Protein AF-A0A1H2F932-F1 (afdb_monomer)

pLDDT: mean 78.1, std 11.32, range [42.84, 89.56]

Foldseek 3Di:
DAAPPPRHDFPDAAPQPRGGHDPVQWDDDPPGIHGPPPCPVVVVVVVVVVVVVVVCCVVVVCVVCLVVVLVVLLVQLVVLLVQLVVLVVVCVVPVDPVSPVSSVVSNVVSVVSVVVNVVSVVVVVVVVD

Mean predicted aligned error: 13.34 Å

Radius of gyration: 29.37 Å; Cα contacts (8 Å, |Δi|>4): 135; chains: 1; bounding box: 63×32×71 Å

Secondary structure (DSSP, 8-state):
-B-TTTSSBPSEE-TTT--EE-TTTEEEETTEEEETTTTHHHHHHHHHHHHHHHHHHHHHHHHHHHHHHHHHHHHHHHHHHHHHHHHHHHHHHH--HHHHHHHHHHHHHHHHHHHHHHHHHHHHHHTT-

Sequence (129 aa):
MKCFYSGNDAVGLCKACGRGLSLAHLTELPRGLACKGRCEEKTGDLIEAEDGNIQLRKSGMMKTMAKGSARATFVVACFFLLFGGILCFIYWHSRDFVSLAFGVALFAFGVFYIFRSRKLGAQIESAKF

Structure (mmCIF, N/CA/C/O backbone):
data_AF-A0A1H2F932-F1
#
_entry.id   AF-A0A1H2F932-F1
#
loop_
_atom_site.group_PDB
_atom_site.id
_atom_site.type_symbol
_atom_site.label_atom_id
_atom_site.l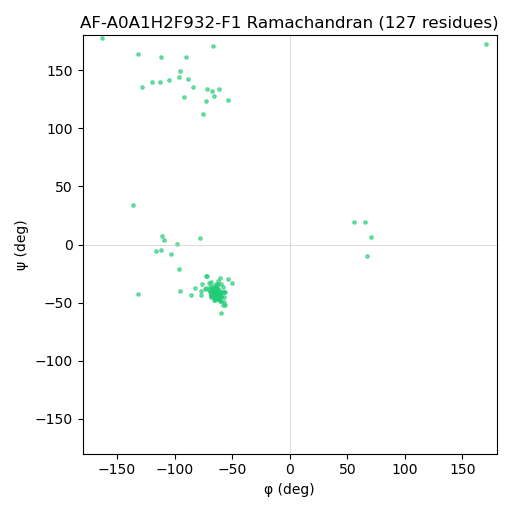abel_alt_id
_atom_site.label_comp_id
_atom_site.label_asym_id
_atom_site.label_entity_id
_atom_site.label_seq_id
_atom_site.pdbx_PDB_ins_code
_atom_site.Cartn_x
_atom_site.Cartn_y
_atom_site.Cartn_z
_atom_site.occupancy
_atom_site.B_iso_or_equiv
_atom_site.auth_seq_id
_atom_site.auth_comp_id
_atom_site.auth_asym_id
_atom_site.auth_atom_id
_atom_site.pdbx_PDB_model_num
ATOM 1 N N . MET A 1 1 ? -18.296 -17.618 32.307 1.00 65.31 1 MET A N 1
ATOM 2 C CA . MET A 1 1 ? -17.861 -16.273 32.768 1.00 65.31 1 MET A CA 1
ATOM 3 C C . MET A 1 1 ? -19.081 -15.592 33.370 1.00 65.31 1 MET A C 1
ATOM 5 O O . MET A 1 1 ? -20.143 -15.742 32.787 1.00 65.31 1 MET A O 1
ATOM 9 N N . LYS A 1 2 ? -18.977 -14.901 34.513 1.00 82.44 2 LYS A N 1
ATOM 10 C CA . LYS A 1 2 ? -20.151 -14.313 35.191 1.00 82.44 2 LYS A CA 1
ATOM 11 C C . LYS A 1 2 ? -20.369 -12.846 34.821 1.00 82.44 2 LYS A C 1
ATOM 13 O O . LYS A 1 2 ? -19.420 -12.116 34.536 1.00 82.44 2 LYS A O 1
ATOM 18 N N . CYS A 1 3 ? -21.626 -12.422 34.836 1.00 83.94 3 CYS A N 1
ATOM 19 C CA . CYS A 1 3 ? -22.037 -11.046 34.642 1.00 83.94 3 CYS A CA 1
ATOM 20 C C . CYS A 1 3 ? -21.666 -10.216 35.870 1.00 83.94 3 CYS A C 1
ATOM 22 O O . CYS A 1 3 ? -21.955 -10.605 37.000 1.00 83.94 3 CYS A O 1
ATOM 24 N N . PHE A 1 4 ? -21.076 -9.044 35.636 1.00 83.81 4 PHE A N 1
ATOM 25 C CA . PHE A 1 4 ? -20.670 -8.134 36.705 1.00 83.81 4 PHE A CA 1
ATOM 26 C C . PHE A 1 4 ? -21.850 -7.618 37.547 1.00 83.81 4 PHE A C 1
ATOM 28 O O . PHE A 1 4 ? -21.681 -7.361 38.733 1.00 83.81 4 PHE A O 1
ATOM 35 N N . TYR A 1 5 ? -23.032 -7.463 36.944 1.00 79.50 5 TYR A N 1
ATOM 36 C CA . TYR A 1 5 ? -24.193 -6.853 37.602 1.00 79.50 5 TYR A CA 1
ATOM 37 C C . TYR A 1 5 ? -25.144 -7.868 38.236 1.00 79.50 5 TYR A C 1
ATOM 39 O O . TYR A 1 5 ? -25.652 -7.625 39.323 1.00 79.50 5 TYR A O 1
ATOM 47 N N . SER A 1 6 ? -25.391 -8.998 37.571 1.00 78.81 6 SER A N 1
ATOM 48 C CA . SER A 1 6 ? -26.407 -9.968 37.998 1.00 78.81 6 SER A CA 1
ATOM 49 C C . SER A 1 6 ? -25.844 -11.301 38.482 1.00 78.81 6 SER A C 1
ATOM 51 O O . SER A 1 6 ? -26.617 -12.156 38.894 1.00 78.81 6 SER A O 1
ATOM 53 N N . GLY A 1 7 ? -24.529 -11.534 38.393 1.00 80.12 7 GLY A N 1
ATOM 54 C CA . GLY A 1 7 ? -23.910 -12.811 38.778 1.00 80.12 7 GLY A CA 1
ATOM 55 C C . GLY A 1 7 ? -24.270 -14.016 37.891 1.00 80.12 7 GLY A C 1
ATOM 56 O O . GLY A 1 7 ? -23.620 -15.055 38.008 1.00 80.12 7 GLY A O 1
ATOM 57 N N . ASN A 1 8 ? -25.248 -13.869 36.990 1.00 85.38 8 ASN A N 1
ATOM 58 C CA . ASN A 1 8 ? -25.650 -14.841 35.969 1.00 85.38 8 ASN A CA 1
ATOM 59 C C . ASN A 1 8 ? -24.557 -15.042 34.916 1.00 85.38 8 ASN A C 1
ATOM 61 O O . ASN A 1 8 ? -23.605 -14.265 34.851 1.00 85.38 8 ASN A O 1
ATOM 65 N N . ASP A 1 9 ? -24.706 -16.034 34.043 1.00 86.81 9 ASP A N 1
ATOM 66 C CA . ASP A 1 9 ? -23.761 -16.225 32.946 1.00 86.81 9 ASP A CA 1
ATOM 67 C C . ASP A 1 9 ? -23.724 -15.016 31.998 1.00 86.81 9 ASP A C 1
ATOM 69 O O . ASP A 1 9 ? -24.744 -14.429 31.621 1.00 86.81 9 ASP A O 1
ATOM 73 N N . ALA A 1 10 ? -22.502 -14.603 31.663 1.00 87.00 10 ALA A N 1
ATOM 74 C CA . ALA A 1 10 ? -22.236 -13.519 30.734 1.00 87.00 10 ALA A CA 1
ATOM 75 C C . ALA A 1 10 ? -22.263 -14.034 29.291 1.00 87.00 10 ALA A C 1
ATOM 77 O O . ALA A 1 10 ? -21.650 -15.052 28.978 1.00 87.00 10 ALA A O 1
ATOM 78 N N . VAL A 1 11 ? -22.927 -13.277 28.420 1.00 87.12 11 VAL A N 1
ATOM 79 C CA . VAL A 1 11 ? -23.080 -13.558 26.984 1.00 87.12 11 VAL A CA 1
ATOM 80 C C . VAL A 1 11 ? -22.037 -12.794 26.157 1.00 87.12 11 VAL A C 1
ATOM 82 O O . VAL A 1 11 ? -21.693 -13.200 25.054 1.00 87.12 11 VAL A O 1
ATOM 85 N N . GLY A 1 12 ? -21.472 -11.713 26.703 1.00 86.19 12 GLY A N 1
ATOM 86 C CA . GLY A 1 12 ? -20.425 -10.936 26.041 1.00 86.19 12 GLY A CA 1
ATOM 87 C C . GLY A 1 12 ? -19.669 -10.021 26.997 1.00 86.19 12 GLY A C 1
ATOM 88 O O . GLY A 1 12 ? -19.982 -9.952 28.188 1.00 86.19 12 GLY A O 1
ATOM 89 N N . LEU A 1 13 ? -18.663 -9.317 26.477 1.00 88.44 13 LEU A N 1
ATOM 90 C CA . LEU A 1 13 ? -17.885 -8.331 27.227 1.00 88.44 13 LEU A CA 1
ATOM 91 C C . LEU A 1 13 ? -18.135 -6.921 26.695 1.00 88.44 13 LEU A C 1
ATOM 93 O O . LEU A 1 13 ? -18.182 -6.702 25.488 1.00 88.44 13 LEU A O 1
ATOM 97 N N . CYS A 1 14 ? -18.244 -5.957 27.607 1.00 89.44 14 CYS A N 1
ATOM 98 C CA . CYS A 1 14 ? -18.301 -4.543 27.249 1.00 89.44 14 CYS A CA 1
ATOM 99 C C . CYS A 1 14 ? -16.973 -4.082 26.629 1.00 89.44 14 CYS A C 1
ATOM 101 O O . CYS A 1 14 ? -15.926 -4.228 27.264 1.00 89.44 14 CYS A O 1
ATOM 103 N N . LYS A 1 15 ? -17.014 -3.451 25.450 1.00 86.00 15 LYS A N 1
ATOM 104 C CA . LYS A 1 15 ? -15.823 -2.947 24.742 1.00 86.00 15 LYS A CA 1
ATOM 105 C C . LYS A 1 15 ? -15.079 -1.861 25.534 1.00 86.00 15 LYS A C 1
ATOM 107 O O . LYS A 1 15 ? -13.856 -1.821 25.499 1.00 86.00 15 LYS A O 1
ATOM 112 N N . ALA A 1 16 ? -15.795 -1.022 26.287 1.00 86.44 16 ALA A N 1
ATOM 113 C CA . ALA A 1 16 ? -15.188 0.073 27.049 1.00 86.44 16 ALA A CA 1
ATOM 114 C C . ALA A 1 16 ? -14.595 -0.350 28.407 1.00 86.44 16 ALA A C 1
ATOM 116 O O . ALA A 1 16 ? -13.578 0.194 28.823 1.00 86.44 16 ALA A O 1
ATOM 117 N N . CYS A 1 17 ? -15.233 -1.274 29.137 1.00 86.75 17 CYS A N 1
ATOM 118 C CA . CYS A 1 17 ? -14.819 -1.617 30.508 1.00 86.75 17 CYS A CA 1
ATOM 119 C C . CYS A 1 17 ? -14.339 -3.061 30.696 1.00 86.75 17 CYS A C 1
ATOM 121 O O . CYS A 1 17 ? -13.898 -3.403 31.792 1.00 86.75 17 CYS A O 1
ATOM 123 N N . GLY A 1 18 ? -14.442 -3.912 29.670 1.00 85.31 18 GLY A N 1
ATOM 124 C CA . GLY A 1 18 ? -13.957 -5.294 29.701 1.00 85.31 18 GLY A CA 1
ATOM 125 C C . GLY A 1 18 ? -14.690 -6.201 30.692 1.00 85.31 18 GLY A C 1
ATOM 126 O O . GLY A 1 18 ? -14.152 -7.223 31.102 1.00 85.31 18 GLY A O 1
ATOM 127 N N . ARG A 1 19 ? -15.901 -5.831 31.127 1.00 87.25 19 ARG A N 1
ATOM 128 C CA . ARG A 1 19 ? -16.699 -6.616 32.084 1.00 87.25 19 ARG A CA 1
ATOM 129 C C . ARG A 1 19 ? -17.709 -7.498 31.362 1.00 87.25 19 ARG A C 1
ATOM 131 O O . ARG A 1 19 ? -18.288 -7.076 30.362 1.00 87.25 19 ARG A O 1
ATOM 138 N N . GLY A 1 20 ? -17.944 -8.693 31.905 1.00 86.75 20 GLY A N 1
ATOM 139 C CA . GLY A 1 20 ? -18.959 -9.623 31.412 1.00 86.75 20 GLY A CA 1
ATOM 140 C C . GLY A 1 20 ? -20.381 -9.098 31.631 1.00 86.75 20 GLY A C 1
ATOM 141 O O . GLY A 1 20 ? -20.730 -8.660 32.734 1.00 86.75 20 GLY A O 1
ATOM 142 N N . LEU A 1 21 ? -21.210 -9.160 30.592 1.00 88.94 21 LEU A N 1
ATOM 143 C CA . LEU A 1 21 ? -22.592 -8.684 30.567 1.00 88.94 21 LEU A CA 1
ATOM 144 C C . LEU A 1 21 ? -23.564 -9.823 30.254 1.00 88.94 21 LEU A C 1
ATOM 146 O O . LEU A 1 21 ? -23.293 -10.673 29.410 1.00 88.94 21 LEU A O 1
ATOM 150 N N . SER A 1 22 ? -24.704 -9.821 30.941 1.00 87.62 22 SER A N 1
ATOM 151 C CA . SER A 1 22 ? -25.868 -10.651 30.619 1.00 87.62 22 SER A CA 1
ATOM 152 C C . SER A 1 22 ? -26.788 -9.901 29.650 1.00 87.62 22 SER A C 1
ATOM 154 O O . SER A 1 22 ? -26.720 -8.674 29.574 1.00 87.62 22 SER A O 1
ATOM 156 N N . LEU A 1 23 ? -27.687 -10.612 28.960 1.00 85.00 23 LEU A N 1
ATOM 157 C CA . LEU A 1 23 ? -28.664 -10.039 28.014 1.00 85.00 23 LEU A CA 1
ATOM 158 C C . LEU A 1 23 ? -29.460 -8.848 28.581 1.00 85.00 23 LEU A C 1
ATOM 160 O O . LEU A 1 23 ? -29.762 -7.911 27.855 1.00 85.00 23 LEU A O 1
ATOM 164 N N . ALA A 1 24 ? -29.754 -8.843 29.884 1.00 84.06 24 ALA A N 1
ATOM 165 C CA . ALA A 1 24 ? -30.500 -7.758 30.528 1.00 84.06 24 ALA A CA 1
ATOM 166 C C . ALA A 1 24 ? -29.696 -6.449 30.690 1.00 84.06 24 ALA A C 1
ATOM 168 O O . ALA A 1 24 ? -30.279 -5.368 30.746 1.00 84.06 24 ALA A O 1
ATOM 169 N N . HIS A 1 25 ? -28.365 -6.544 30.777 1.00 84.00 25 HIS A N 1
ATOM 170 C CA . HIS A 1 25 ? -27.458 -5.413 31.033 1.00 84.00 25 HIS A CA 1
ATOM 171 C C . HIS A 1 25 ? -26.622 -5.034 29.804 1.00 84.00 25 HIS A C 1
ATOM 173 O O . HIS A 1 25 ? -25.747 -4.165 29.880 1.00 84.00 25 HIS A O 1
ATOM 179 N N . LEU A 1 26 ? -26.885 -5.706 28.688 1.00 86.56 26 LEU A N 1
ATOM 180 C CA . LEU A 1 26 ? -26.251 -5.500 27.405 1.00 86.56 26 LEU A CA 1
ATOM 181 C C . LEU A 1 26 ? -26.995 -4.423 26.608 1.00 86.56 26 LEU A C 1
ATOM 183 O O . LEU A 1 26 ? -28.223 -4.371 26.607 1.00 86.56 26 LEU A O 1
ATOM 187 N N . THR A 1 27 ? -26.233 -3.607 25.891 1.00 88.06 27 THR A N 1
ATOM 188 C CA . THR A 1 27 ? -26.718 -2.797 24.774 1.00 88.06 27 THR A CA 1
ATOM 189 C C . THR A 1 27 ? -25.817 -3.047 23.565 1.00 88.06 27 THR A C 1
ATOM 191 O O . THR A 1 27 ? -24.590 -3.155 23.699 1.00 88.06 27 THR A O 1
ATOM 194 N N . GLU A 1 28 ? -26.424 -3.230 22.398 1.00 86.62 28 GLU A N 1
ATOM 195 C CA . GLU A 1 28 ? -25.708 -3.510 21.157 1.00 86.62 28 GLU A CA 1
ATOM 196 C C . GLU A 1 28 ? -25.411 -2.200 20.426 1.00 86.62 28 GLU A C 1
ATOM 198 O O . GLU A 1 28 ? -26.301 -1.388 20.184 1.00 86.62 28 GLU A O 1
ATOM 203 N N . LEU A 1 29 ? -24.142 -1.998 20.077 1.00 86.31 29 LEU A N 1
ATOM 204 C CA . LEU A 1 29 ? -23.675 -0.917 19.217 1.00 86.31 29 LEU A CA 1
ATOM 205 C C . LEU A 1 29 ? -23.167 -1.501 17.888 1.00 86.31 29 LEU A C 1
ATOM 207 O O . LEU A 1 29 ? -22.801 -2.678 17.830 1.00 86.31 29 LEU A O 1
ATOM 211 N N . PRO A 1 30 ? -23.045 -0.685 16.822 1.00 81.50 30 PRO A N 1
ATOM 212 C CA . PRO A 1 30 ? -22.725 -1.163 15.472 1.00 81.50 30 PRO A CA 1
ATOM 213 C C . PRO A 1 30 ? -21.457 -2.026 15.367 1.00 81.50 30 PRO A C 1
ATOM 215 O O . PRO A 1 30 ? -21.352 -2.873 14.484 1.00 81.50 30 PRO A O 1
ATOM 218 N N . ARG A 1 31 ? -20.468 -1.803 16.245 1.00 80.38 31 ARG A N 1
ATOM 219 C CA . ARG A 1 31 ? -19.193 -2.543 16.286 1.00 80.38 31 ARG A CA 1
ATOM 220 C C . ARG A 1 31 ? -18.764 -2.932 17.703 1.00 80.38 31 ARG A C 1
ATOM 222 O O . ARG A 1 31 ? -17.569 -2.928 18.023 1.00 80.38 31 ARG A O 1
ATOM 229 N N . GLY A 1 32 ? -19.721 -3.237 18.576 1.00 83.19 32 GLY A N 1
ATOM 230 C CA . GLY A 1 32 ? -19.396 -3.708 19.917 1.00 83.19 32 GLY A CA 1
ATOM 231 C C . GLY A 1 32 ? -20.582 -3.799 20.863 1.00 83.19 32 GLY A C 1
ATOM 232 O O . GLY A 1 32 ? -21.684 -3.358 20.571 1.00 83.19 32 GLY A O 1
ATOM 233 N N . LEU A 1 33 ? -20.313 -4.364 22.032 1.00 88.50 33 LEU A N 1
ATOM 234 C CA . LEU A 1 33 ? -21.264 -4.482 23.128 1.00 88.50 33 LEU A CA 1
ATOM 235 C C . LEU A 1 33 ? -20.897 -3.458 24.206 1.00 88.50 33 LEU A C 1
ATOM 237 O O . LEU A 1 33 ? -19.709 -3.264 24.488 1.00 88.50 33 LEU A O 1
ATOM 241 N N . ALA A 1 34 ? -21.890 -2.834 24.837 1.00 89.56 34 ALA A N 1
ATOM 242 C CA . ALA A 1 34 ? -21.672 -1.924 25.959 1.00 89.56 34 ALA A CA 1
ATOM 243 C C . ALA A 1 34 ? -22.595 -2.217 27.151 1.00 89.56 34 ALA A C 1
ATOM 245 O O . ALA A 1 34 ? -23.593 -2.930 27.047 1.00 89.56 34 ALA A O 1
ATOM 246 N N . CYS A 1 35 ? -22.237 -1.671 28.316 1.00 88.75 35 CYS A N 1
ATOM 247 C CA . CYS A 1 35 ? -23.104 -1.687 29.492 1.00 88.75 35 CYS A CA 1
ATOM 248 C C . CYS A 1 35 ? -24.260 -0.705 29.288 1.00 88.75 35 CYS A C 1
ATOM 250 O O . CYS A 1 35 ? -24.006 0.497 29.128 1.00 88.75 35 CYS A O 1
ATOM 252 N N . LYS A 1 36 ? -25.493 -1.204 29.396 1.00 85.06 36 LYS A N 1
ATOM 253 C CA . LYS A 1 36 ? -26.716 -0.402 29.297 1.00 85.06 36 LYS A CA 1
ATOM 254 C C . LYS A 1 36 ? -26.686 0.783 30.273 1.00 85.06 36 LYS A C 1
ATOM 256 O O . LYS A 1 36 ? -26.466 0.591 31.470 1.00 85.06 36 LYS A O 1
ATOM 261 N N . GLY A 1 37 ? -26.850 2.002 29.758 1.00 83.56 37 GLY A N 1
ATOM 262 C CA . GLY A 1 37 ? -26.935 3.240 30.550 1.00 83.56 37 GLY A CA 1
ATOM 263 C C . GLY A 1 37 ? -25.649 3.737 31.232 1.00 83.56 37 GLY A C 1
ATOM 264 O O . GLY A 1 37 ? -25.712 4.690 32.005 1.00 83.56 37 GLY A O 1
ATOM 265 N N . ARG A 1 38 ? -24.476 3.126 30.991 1.00 85.19 38 ARG A N 1
ATOM 266 C CA . ARG A 1 38 ? -23.195 3.620 31.556 1.00 85.19 38 ARG A CA 1
ATOM 267 C C . ARG A 1 38 ? -22.067 3.735 30.540 1.00 85.19 38 ARG A C 1
ATOM 269 O O . ARG A 1 38 ? -21.274 4.668 30.616 1.00 85.19 38 ARG A O 1
ATOM 276 N N . CYS A 1 39 ? -21.924 2.750 29.658 1.00 87.44 39 CYS A N 1
ATOM 277 C CA . CYS A 1 39 ? -20.787 2.679 28.736 1.00 87.44 39 CYS A CA 1
ATOM 278 C C . CYS A 1 39 ? -21.189 2.912 27.277 1.00 87.44 39 CYS A C 1
ATOM 280 O O . CYS A 1 39 ? -20.344 2.731 26.408 1.00 87.44 39 CYS A O 1
ATOM 282 N N . GLU A 1 40 ? -22.441 3.287 27.013 1.00 86.94 40 GLU A N 1
ATOM 283 C CA . GLU A 1 40 ? -22.971 3.540 25.667 1.00 86.94 40 GLU A CA 1
ATOM 284 C C . GLU A 1 40 ? -22.207 4.658 24.969 1.00 86.94 40 GLU A C 1
ATOM 286 O O . GLU A 1 40 ? -21.550 4.398 23.967 1.00 86.94 40 GLU A O 1
ATOM 291 N N . GLU A 1 41 ? -22.199 5.848 25.567 1.00 87.75 41 GLU A N 1
ATOM 292 C CA . GLU A 1 41 ? -21.507 7.032 25.047 1.00 87.75 41 GLU A CA 1
ATOM 293 C C . GLU A 1 41 ? -20.016 6.755 24.826 1.00 87.75 41 GLU A C 1
ATOM 295 O O . GLU A 1 41 ? -19.528 6.826 23.706 1.00 87.75 41 GLU A O 1
ATOM 300 N N . LYS A 1 42 ? -19.322 6.243 25.853 1.00 86.19 42 LYS A N 1
ATOM 301 C CA . LYS A 1 42 ? -17.893 5.896 25.753 1.00 86.19 42 LYS A CA 1
ATOM 302 C C . LYS A 1 42 ? -17.588 4.875 24.659 1.00 86.19 42 LYS A C 1
ATOM 304 O O . LYS A 1 42 ? -16.516 4.912 24.067 1.00 86.19 42 LYS A O 1
ATOM 309 N N . THR A 1 43 ? -18.474 3.905 24.435 1.00 85.38 43 THR A N 1
ATOM 310 C CA . THR A 1 43 ? -18.270 2.908 23.374 1.00 85.38 43 THR A CA 1
ATOM 311 C C . THR A 1 43 ? -18.574 3.509 22.004 1.00 85.38 43 THR A C 1
ATOM 313 O O . THR A 1 43 ? -17.888 3.162 21.048 1.00 85.38 43 THR A O 1
ATOM 316 N N . GLY A 1 44 ? -19.541 4.425 21.920 1.00 85.81 44 GLY A N 1
ATOM 317 C CA . GLY A 1 44 ? -19.808 5.247 20.741 1.00 85.81 44 GLY A CA 1
ATOM 318 C C . GLY A 1 44 ? -18.586 6.068 20.336 1.00 85.81 44 GLY A C 1
ATOM 319 O O . GLY A 1 44 ? -18.107 5.902 19.217 1.00 85.81 44 GLY A O 1
ATOM 320 N N . ASP A 1 45 ? -18.003 6.819 21.272 1.00 86.56 45 ASP A N 1
ATOM 321 C CA . ASP A 1 45 ? -16.798 7.628 21.039 1.00 86.56 45 ASP A CA 1
ATOM 322 C C . ASP A 1 45 ? -15.619 6.773 20.556 1.00 86.56 45 ASP A C 1
ATOM 324 O O . ASP A 1 45 ? -14.871 7.154 19.656 1.00 86.56 45 ASP A O 1
ATOM 328 N N . LEU A 1 46 ? -15.448 5.578 21.137 1.00 84.06 46 LEU A N 1
ATOM 329 C CA . LEU A 1 46 ? -14.408 4.637 20.718 1.00 84.06 46 LEU A CA 1
ATOM 330 C C . LEU A 1 46 ? -14.639 4.120 19.295 1.00 84.06 46 LEU A C 1
ATOM 332 O O . LEU A 1 46 ? -13.675 3.961 18.549 1.00 84.06 46 LEU A O 1
ATOM 336 N N . ILE A 1 47 ? -15.889 3.838 18.920 1.00 85.19 47 ILE A N 1
ATOM 337 C CA . ILE A 1 47 ? -16.232 3.399 17.562 1.00 85.19 47 ILE A CA 1
ATOM 338 C C . ILE A 1 47 ? -15.985 4.536 16.569 1.00 85.19 47 ILE A C 1
ATOM 340 O O . ILE A 1 47 ? -15.368 4.300 15.533 1.00 85.19 47 ILE A O 1
ATOM 344 N N . GLU A 1 48 ? -16.393 5.760 16.901 1.00 85.56 48 GLU A N 1
ATOM 345 C CA . GLU A 1 48 ? -16.187 6.936 16.055 1.00 85.56 48 GLU A CA 1
ATOM 346 C C . GLU A 1 48 ? -14.695 7.250 15.869 1.00 85.56 48 GLU A C 1
ATOM 348 O O . GLU A 1 48 ? -14.228 7.446 14.744 1.00 85.56 48 GLU A O 1
ATOM 353 N N . ALA A 1 49 ? -13.909 7.196 16.946 1.00 81.38 49 ALA A N 1
ATOM 354 C CA . ALA A 1 49 ? -12.460 7.363 16.884 1.00 81.38 49 ALA A CA 1
ATOM 355 C C . ALA A 1 49 ? -11.780 6.255 16.061 1.00 81.38 49 ALA A C 1
ATOM 357 O O . ALA A 1 49 ? -10.817 6.508 15.329 1.00 81.38 49 ALA A O 1
ATOM 358 N N . GLU A 1 50 ? -12.263 5.016 16.161 1.00 81.19 50 GLU A N 1
ATOM 359 C CA . GLU A 1 50 ? -11.755 3.891 15.378 1.00 81.19 50 GLU A CA 1
ATOM 360 C C . GLU A 1 50 ? -12.093 4.057 13.889 1.00 81.19 50 GLU A C 1
ATOM 362 O O . GLU A 1 50 ? -11.214 3.893 13.040 1.00 81.19 50 GLU A O 1
ATOM 367 N N . ASP A 1 51 ? -13.315 4.478 13.556 1.00 80.75 51 ASP A N 1
ATOM 368 C CA . ASP A 1 51 ? -13.723 4.766 12.180 1.00 80.75 51 ASP A CA 1
ATOM 369 C C . ASP A 1 51 ? -12.944 5.942 11.572 1.00 80.75 51 ASP A C 1
ATOM 371 O O . ASP A 1 51 ? -12.441 5.826 10.447 1.00 80.75 51 ASP A O 1
ATOM 375 N N . GLY A 1 52 ? -12.737 7.024 12.328 1.00 74.25 52 GLY A N 1
ATOM 376 C CA . GLY A 1 52 ? -11.894 8.146 11.911 1.00 74.25 52 GLY A CA 1
ATOM 377 C C . GLY A 1 52 ? -10.447 7.718 11.638 1.00 74.25 52 GLY A C 1
ATOM 378 O O . GLY A 1 52 ? -9.872 8.040 10.594 1.00 74.25 52 GLY A O 1
ATOM 379 N N . ASN A 1 53 ? -9.865 6.897 12.516 1.00 70.56 53 ASN A N 1
ATOM 380 C CA . ASN A 1 53 ? -8.515 6.363 12.331 1.00 70.56 53 ASN A CA 1
ATOM 381 C C . ASN A 1 53 ? -8.412 5.398 11.143 1.00 70.56 53 ASN A C 1
ATOM 383 O O . ASN A 1 53 ? -7.402 5.402 10.435 1.00 70.56 53 ASN A O 1
ATOM 387 N N . ILE A 1 54 ? -9.436 4.585 10.874 1.00 68.25 54 ILE A N 1
ATOM 388 C CA . ILE A 1 54 ? -9.466 3.701 9.701 1.00 68.25 54 ILE A CA 1
ATOM 389 C C . ILE A 1 54 ? -9.503 4.528 8.412 1.00 68.25 54 ILE A C 1
ATOM 391 O O . ILE A 1 54 ? -8.762 4.225 7.471 1.00 68.25 54 ILE A O 1
ATOM 395 N N . GLN A 1 55 ? -10.314 5.586 8.357 1.00 64.62 55 GLN A N 1
ATOM 396 C CA . GLN A 1 55 ? -10.378 6.479 7.196 1.00 64.62 55 GLN A CA 1
ATOM 397 C C . GLN A 1 55 ? -9.050 7.217 6.965 1.00 64.62 55 GLN A C 1
ATOM 399 O O . GLN A 1 55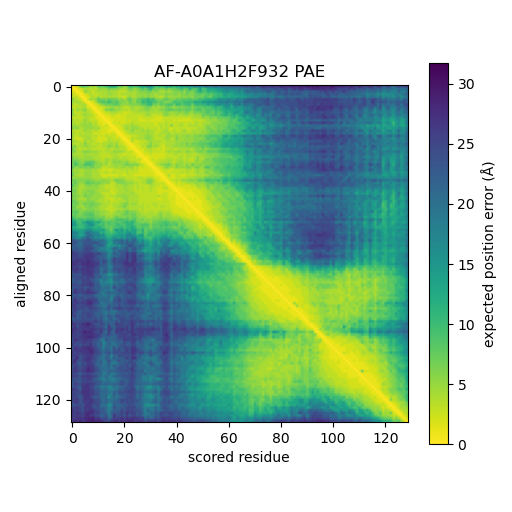 ? -8.559 7.280 5.830 1.00 64.62 55 GLN A O 1
ATOM 404 N N . LEU A 1 56 ? -8.412 7.696 8.037 1.00 60.84 56 LEU A N 1
ATOM 405 C CA . LEU A 1 56 ? -7.100 8.341 7.970 1.00 60.84 56 LEU A CA 1
ATOM 406 C C . LEU A 1 56 ? -5.985 7.362 7.585 1.00 60.84 56 LEU A C 1
ATOM 408 O O . LEU A 1 56 ? -5.131 7.717 6.775 1.00 60.84 56 LEU A O 1
ATOM 412 N N . ARG A 1 57 ? -5.997 6.115 8.078 1.00 59.50 57 ARG A N 1
ATOM 413 C CA . ARG A 1 57 ? -5.022 5.084 7.676 1.00 59.50 57 ARG A CA 1
ATOM 414 C C . ARG A 1 57 ? -5.188 4.687 6.215 1.00 59.50 57 ARG A C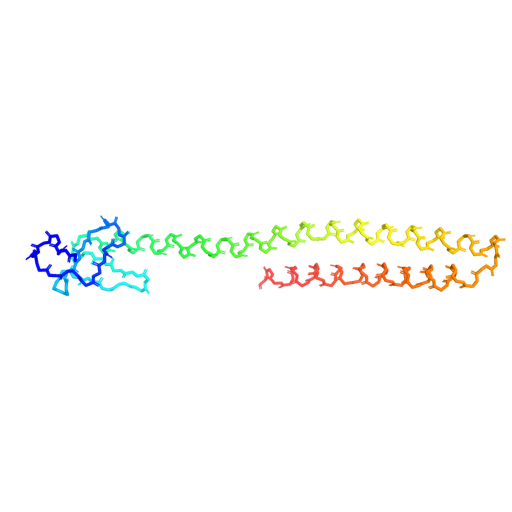 1
ATOM 416 O O . ARG A 1 57 ? -4.183 4.608 5.517 1.00 59.50 57 ARG A O 1
ATOM 423 N N . LYS A 1 58 ? -6.418 4.506 5.720 1.00 58.56 58 LYS A N 1
ATOM 424 C CA . LYS A 1 58 ? -6.667 4.231 4.292 1.00 58.56 58 LYS A CA 1
ATOM 425 C C . LYS A 1 58 ? -6.144 5.371 3.411 1.00 58.56 58 LYS A C 1
ATOM 427 O O . LYS A 1 58 ? -5.414 5.128 2.453 1.00 58.56 58 LYS A O 1
ATOM 432 N N . SER A 1 59 ? -6.424 6.614 3.797 1.00 58.56 59 SER A N 1
ATOM 433 C CA . SER A 1 59 ? -6.013 7.808 3.046 1.00 58.56 59 SER A CA 1
ATOM 434 C C . SER A 1 59 ? -4.509 8.103 3.150 1.00 58.56 59 SER A C 1
ATOM 436 O O . SER A 1 59 ? -3.883 8.541 2.185 1.00 58.56 59 SER A O 1
ATOM 438 N N . GLY A 1 60 ? -3.909 7.868 4.317 1.00 56.28 60 GLY A N 1
ATOM 439 C CA . GLY A 1 60 ? -2.493 8.100 4.600 1.00 56.28 60 GLY A CA 1
ATOM 440 C C . GLY A 1 60 ? -1.586 7.022 4.012 1.00 56.28 60 GLY A C 1
ATOM 441 O O . GLY A 1 60 ? -0.586 7.356 3.384 1.00 56.28 60 GLY A O 1
ATOM 442 N N . MET A 1 61 ? -1.965 5.747 4.139 1.00 53.75 61 MET A N 1
ATOM 443 C CA . MET A 1 61 ? -1.218 4.606 3.596 1.00 53.75 61 MET A CA 1
ATOM 444 C C . MET A 1 61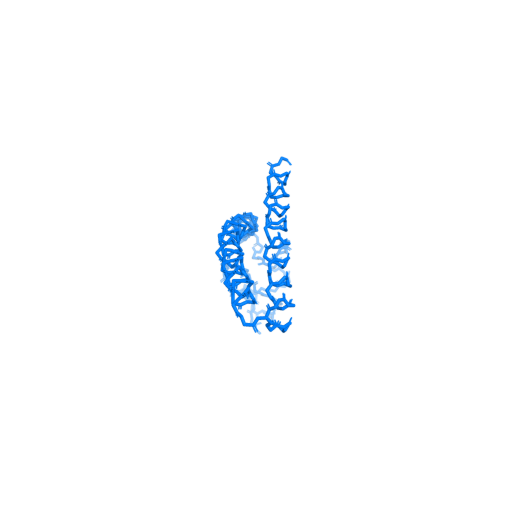 ? -1.213 4.613 2.064 1.00 53.75 61 MET A C 1
ATOM 446 O O . MET A 1 61 ? -0.169 4.367 1.465 1.00 53.75 61 MET A O 1
ATOM 450 N N . MET A 1 62 ? -2.322 4.991 1.413 1.00 52.00 62 MET A N 1
ATOM 451 C CA . MET A 1 62 ? -2.318 5.197 -0.041 1.00 52.00 62 MET A CA 1
ATOM 452 C C . MET A 1 62 ? -1.353 6.315 -0.455 1.00 52.00 62 MET A C 1
ATOM 454 O O . MET A 1 62 ? -0.590 6.145 -1.403 1.00 52.00 62 MET A O 1
ATOM 458 N N . LYS A 1 63 ? -1.324 7.440 0.273 1.00 52.69 63 LYS A N 1
ATOM 459 C CA . LYS A 1 63 ? -0.445 8.581 -0.045 1.00 52.69 63 LYS A CA 1
ATOM 460 C C . LYS A 1 63 ? 1.039 8.275 0.190 1.00 52.69 63 LYS A C 1
ATOM 462 O O . LYS A 1 63 ? 1.878 8.739 -0.585 1.00 52.69 63 LYS A O 1
ATOM 467 N N . THR A 1 64 ? 1.383 7.512 1.227 1.00 54.53 64 THR A N 1
ATOM 468 C CA . THR A 1 64 ? 2.776 7.130 1.515 1.00 54.53 64 THR A CA 1
ATOM 469 C C . THR A 1 64 ? 3.268 6.011 0.601 1.00 54.53 64 THR A C 1
ATOM 471 O O . THR A 1 64 ? 4.386 6.111 0.091 1.00 54.53 64 THR A O 1
ATOM 474 N N . MET A 1 65 ? 2.437 5.010 0.292 1.00 52.03 65 MET A N 1
ATOM 475 C CA . MET A 1 65 ? 2.798 3.957 -0.665 1.00 52.03 65 MET A CA 1
ATOM 476 C C . MET A 1 65 ? 2.899 4.481 -2.097 1.00 52.03 65 MET A C 1
ATOM 478 O O . MET A 1 65 ? 3.837 4.122 -2.802 1.00 52.03 65 MET A O 1
ATOM 482 N N . ALA A 1 66 ? 2.031 5.408 -2.506 1.00 55.81 66 ALA A N 1
ATOM 483 C CA . ALA A 1 66 ? 2.134 6.086 -3.796 1.00 55.81 66 ALA A CA 1
ATOM 484 C C . ALA A 1 66 ? 3.482 6.807 -3.982 1.00 55.81 66 ALA A C 1
ATOM 486 O O . ALA A 1 66 ? 4.163 6.630 -4.995 1.00 55.81 66 ALA A O 1
ATOM 487 N N . LYS A 1 67 ? 3.896 7.607 -2.989 1.00 53.66 67 LYS A N 1
ATOM 488 C CA . LYS A 1 67 ? 5.135 8.400 -3.061 1.00 53.66 67 LYS A CA 1
ATOM 489 C C . LYS A 1 67 ? 6.400 7.549 -2.914 1.00 53.66 67 LYS A C 1
ATOM 491 O O . LYS A 1 67 ? 7.386 7.817 -3.600 1.00 53.66 67 LYS A O 1
ATOM 496 N N . GLY A 1 68 ? 6.378 6.531 -2.050 1.00 57.38 68 GLY A N 1
ATOM 497 C CA . GLY A 1 68 ? 7.491 5.591 -1.885 1.00 57.38 68 GLY A CA 1
ATOM 498 C C . GLY A 1 68 ? 7.685 4.699 -3.113 1.00 57.38 68 GLY A C 1
ATOM 499 O O . GLY A 1 68 ? 8.807 4.546 -3.598 1.00 57.38 68 GLY A O 1
ATOM 500 N N . SER A 1 69 ? 6.584 4.199 -3.684 1.00 63.09 69 SER A N 1
ATOM 501 C CA . SER A 1 69 ? 6.610 3.355 -4.880 1.00 63.09 69 SER A CA 1
ATOM 502 C C . SER A 1 69 ? 7.142 4.113 -6.094 1.00 63.09 69 SER A C 1
ATOM 504 O O . SER A 1 69 ? 7.958 3.563 -6.826 1.00 63.09 69 SER A O 1
ATOM 506 N N . ALA A 1 70 ? 6.758 5.376 -6.312 1.00 64.12 70 ALA A N 1
ATOM 507 C CA . ALA A 1 70 ? 7.209 6.136 -7.483 1.00 64.12 70 ALA A CA 1
ATOM 508 C C . ALA A 1 70 ? 8.741 6.305 -7.538 1.00 64.12 70 ALA A C 1
ATOM 510 O O . ALA A 1 70 ? 9.342 6.114 -8.595 1.00 64.12 70 ALA A O 1
ATOM 511 N N . ARG A 1 71 ? 9.388 6.590 -6.397 1.00 67.19 71 ARG A N 1
ATOM 512 C CA . ARG A 1 71 ? 10.855 6.727 -6.323 1.00 67.19 71 ARG A CA 1
ATOM 513 C C . ARG A 1 71 ? 11.571 5.396 -6.536 1.00 67.19 71 ARG A C 1
ATOM 515 O O . ARG A 1 71 ? 12.506 5.342 -7.326 1.00 67.19 71 ARG A O 1
ATOM 522 N N . ALA A 1 72 ? 11.108 4.325 -5.889 1.00 71.62 72 ALA A N 1
ATOM 523 C CA . ALA A 1 72 ? 11.682 2.992 -6.076 1.00 71.62 72 ALA A CA 1
ATOM 524 C C . ALA A 1 72 ? 11.556 2.520 -7.536 1.00 71.62 72 ALA A C 1
ATOM 526 O O . ALA A 1 72 ? 12.518 2.031 -8.121 1.00 71.62 72 ALA A O 1
ATOM 527 N N . THR A 1 73 ? 10.397 2.759 -8.158 1.00 72.94 73 THR A N 1
ATOM 528 C CA . THR A 1 73 ? 10.149 2.417 -9.567 1.00 72.94 73 THR A CA 1
ATOM 529 C C . THR A 1 73 ? 11.074 3.193 -10.512 1.00 72.94 73 THR A C 1
ATOM 531 O O . THR A 1 73 ? 11.550 2.633 -11.495 1.00 72.94 73 THR A O 1
ATOM 534 N N . PHE A 1 74 ? 11.365 4.463 -10.208 1.00 77.88 74 PHE A N 1
ATOM 535 C CA . PHE A 1 74 ? 12.271 5.288 -11.009 1.00 77.88 74 PHE A CA 1
ATOM 536 C C . PHE A 1 74 ? 13.727 4.811 -10.922 1.00 77.88 74 PHE A C 1
ATOM 538 O O . PHE A 1 74 ? 14.383 4.674 -11.949 1.00 77.88 74 PHE A O 1
ATOM 545 N N . VAL A 1 75 ? 14.213 4.481 -9.720 1.00 82.38 75 VAL A N 1
ATOM 546 C CA . VAL A 1 75 ? 15.576 3.952 -9.522 1.00 82.38 75 VAL A CA 1
ATOM 547 C C . VAL A 1 75 ? 15.768 2.632 -10.272 1.00 82.38 75 VAL A C 1
ATOM 549 O O . VAL A 1 75 ? 16.757 2.463 -10.983 1.00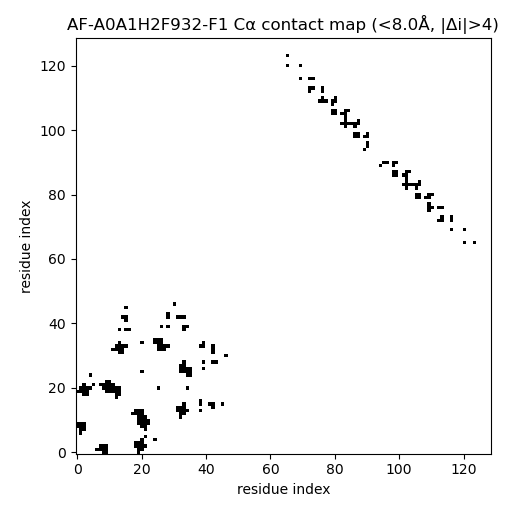 82.38 75 VAL A O 1
ATOM 552 N N . VAL A 1 76 ? 14.793 1.724 -10.174 1.00 83.50 76 VAL A N 1
ATOM 553 C CA . VAL A 1 76 ? 14.814 0.437 -10.884 1.00 83.50 76 VAL A CA 1
ATOM 554 C C . VAL A 1 76 ? 14.787 0.640 -12.404 1.00 83.50 76 VAL A C 1
ATOM 556 O O . VAL A 1 76 ? 15.549 -0.002 -13.123 1.00 83.50 76 VAL A O 1
ATOM 559 N N . ALA A 1 77 ? 13.971 1.570 -12.906 1.00 82.56 77 ALA A N 1
ATOM 560 C CA . ALA A 1 77 ? 13.928 1.879 -14.333 1.00 82.56 77 ALA A CA 1
ATOM 561 C C . ALA A 1 77 ? 15.249 2.472 -14.855 1.00 82.56 77 ALA A C 1
ATOM 563 O O . ALA A 1 77 ? 15.726 2.057 -15.910 1.00 82.56 77 ALA A O 1
ATOM 564 N N . CYS A 1 78 ? 15.871 3.395 -14.112 1.00 84.69 78 CYS A N 1
ATOM 565 C CA . CYS A 1 78 ? 17.186 3.938 -14.460 1.00 84.69 78 CYS A CA 1
ATOM 566 C C . CYS A 1 78 ? 18.259 2.847 -14.501 1.00 84.69 78 CYS A C 1
ATOM 568 O O . CYS A 1 78 ? 19.062 2.826 -15.432 1.00 84.69 78 CYS A O 1
ATOM 570 N N . PHE A 1 79 ? 18.250 1.922 -13.538 1.00 87.25 79 PHE A N 1
ATOM 571 C CA . PHE A 1 79 ? 19.181 0.797 -13.523 1.00 87.25 79 PHE A CA 1
ATOM 572 C C . PHE A 1 79 ? 19.039 -0.069 -14.782 1.00 87.25 79 PHE A C 1
ATOM 574 O O . PHE A 1 79 ? 20.033 -0.329 -15.457 1.00 87.25 79 PHE A O 1
ATOM 581 N N . PHE A 1 80 ? 17.813 -0.446 -15.157 1.00 83.75 80 PHE A N 1
ATOM 582 C CA . PHE A 1 80 ? 17.576 -1.254 -16.357 1.00 83.75 80 PHE A CA 1
ATOM 583 C C . PHE A 1 80 ? 17.940 -0.538 -17.663 1.00 83.75 80 PHE A C 1
ATOM 585 O O . PHE A 1 80 ? 18.478 -1.176 -18.566 1.00 83.75 80 PHE A O 1
ATOM 592 N N . LEU A 1 81 ? 17.710 0.776 -17.763 1.00 84.75 81 LEU A N 1
ATOM 593 C CA . LEU A 1 81 ? 18.112 1.559 -18.937 1.00 84.75 81 LEU A CA 1
ATOM 594 C C . LEU A 1 81 ? 19.634 1.651 -19.078 1.00 84.75 81 LEU A C 1
ATOM 596 O O . LEU A 1 81 ? 20.156 1.457 -20.175 1.00 84.75 81 LEU A O 1
ATOM 600 N N . LEU A 1 82 ? 20.346 1.912 -17.978 1.00 87.56 82 LEU A N 1
ATOM 601 C CA . LEU A 1 82 ? 21.808 1.974 -17.979 1.00 87.56 82 LEU A CA 1
ATOM 602 C C . LEU A 1 82 ? 22.413 0.607 -18.306 1.00 87.56 82 LEU A C 1
ATOM 604 O O . LEU A 1 82 ? 23.279 0.506 -19.171 1.00 87.56 82 LEU A O 1
ATOM 608 N N . PHE A 1 83 ? 21.918 -0.451 -17.665 1.00 85.62 83 PHE A N 1
ATOM 609 C CA . PHE A 1 83 ? 22.425 -1.805 -17.869 1.00 85.62 83 PHE A CA 1
ATOM 610 C C . PHE A 1 83 ? 22.127 -2.325 -19.284 1.00 85.62 83 PHE A C 1
ATOM 612 O O . PHE A 1 83 ? 23.009 -2.881 -19.936 1.00 85.62 83 PHE A O 1
ATOM 619 N N . GLY A 1 84 ? 20.920 -2.075 -19.806 1.00 83.94 84 GLY A N 1
ATOM 620 C CA . GLY A 1 84 ? 20.564 -2.389 -21.192 1.00 83.94 84 GLY A CA 1
ATOM 621 C C . GLY A 1 84 ? 21.415 -1.620 -22.209 1.00 83.94 84 GLY A C 1
ATOM 622 O O . GLY A 1 84 ? 21.875 -2.202 -23.189 1.00 83.94 84 GLY A O 1
ATOM 623 N N . GLY A 1 85 ? 21.702 -0.340 -21.946 1.00 84.19 85 GLY A N 1
ATOM 624 C CA . GLY A 1 85 ? 22.587 0.476 -22.783 1.00 84.19 85 GLY A CA 1
ATOM 625 C C . GLY A 1 85 ? 24.029 -0.041 -22.821 1.00 84.19 85 GLY A C 1
ATOM 626 O O . GLY A 1 85 ? 24.625 -0.118 -23.895 1.00 84.19 85 GLY A O 1
ATOM 627 N N . ILE A 1 86 ? 24.568 -0.467 -21.675 1.00 87.06 86 ILE A N 1
ATOM 628 C CA . ILE A 1 86 ? 25.911 -1.061 -21.580 1.00 87.06 86 ILE A CA 1
ATOM 629 C C . ILE A 1 86 ? 25.986 -2.378 -22.367 1.00 87.06 86 ILE A C 1
ATOM 631 O O . ILE A 1 86 ? 26.956 -2.605 -23.087 1.00 87.06 86 ILE A O 1
ATOM 635 N N . LEU A 1 87 ? 24.955 -3.226 -22.301 1.00 84.38 87 LEU A N 1
ATOM 636 C CA . LEU A 1 87 ? 24.907 -4.470 -23.082 1.00 84.38 87 LEU A CA 1
ATOM 637 C C . LEU A 1 87 ? 24.834 -4.212 -24.596 1.00 84.38 87 LEU A C 1
ATOM 639 O O . LEU A 1 87 ? 25.507 -4.897 -25.367 1.00 84.38 87 LEU A O 1
ATOM 643 N N . CYS A 1 88 ? 24.094 -3.185 -25.026 1.00 78.50 88 CYS A N 1
ATOM 644 C CA . CYS A 1 88 ? 24.096 -2.739 -26.422 1.00 78.50 88 CYS A CA 1
ATOM 645 C C . CYS A 1 88 ? 25.469 -2.195 -26.861 1.00 78.50 88 CYS A C 1
ATOM 647 O O . CYS A 1 88 ? 25.867 -2.390 -28.009 1.00 78.50 88 CYS A O 1
ATOM 649 N N . PHE A 1 89 ? 26.216 -1.554 -25.957 1.00 83.38 89 PHE A N 1
ATOM 650 C CA . PHE A 1 89 ? 27.585 -1.106 -26.227 1.00 83.38 89 PHE A CA 1
ATOM 651 C C . PHE A 1 89 ? 28.562 -2.285 -26.357 1.00 83.38 89 PHE A C 1
ATOM 653 O O . PHE A 1 89 ? 29.378 -2.312 -27.275 1.00 83.38 89 PHE A O 1
ATOM 660 N N . ILE A 1 90 ? 28.433 -3.308 -25.506 1.00 81.94 90 ILE A N 1
ATOM 661 C CA . ILE A 1 90 ? 29.226 -4.544 -25.609 1.00 81.94 90 ILE A CA 1
ATOM 662 C C . ILE A 1 90 ? 28.922 -5.288 -26.919 1.00 81.94 90 ILE A C 1
ATOM 664 O O . ILE A 1 90 ? 29.845 -5.788 -27.560 1.00 81.94 90 ILE A O 1
ATOM 668 N N . TYR A 1 91 ? 27.661 -5.306 -27.374 1.00 83.19 91 TYR A N 1
ATOM 669 C CA . TYR A 1 91 ? 27.304 -5.855 -28.689 1.00 83.19 91 TYR A CA 1
ATOM 670 C C . TYR A 1 91 ? 28.085 -5.190 -29.829 1.00 83.19 91 TYR A C 1
ATOM 672 O O . TYR A 1 91 ? 28.547 -5.880 -30.739 1.00 83.19 91 TYR A O 1
ATOM 680 N N . TRP A 1 92 ? 28.274 -3.869 -29.773 1.00 80.19 92 TRP A N 1
ATOM 681 C CA . TRP A 1 92 ? 29.032 -3.148 -30.797 1.00 80.19 92 TRP A CA 1
ATOM 682 C C . TRP A 1 92 ? 30.478 -3.650 -30.912 1.00 80.19 92 TRP A C 1
ATOM 684 O O . TRP A 1 92 ? 31.030 -3.699 -32.010 1.00 80.19 92 TRP A O 1
ATOM 694 N N . HIS A 1 93 ? 31.075 -4.055 -29.789 1.00 82.31 93 HIS A N 1
ATOM 695 C CA . HIS A 1 93 ? 32.459 -4.512 -29.731 1.00 82.31 93 HIS A CA 1
ATOM 696 C C . HIS A 1 93 ? 32.615 -6.006 -30.057 1.00 82.31 93 HIS A C 1
ATOM 698 O O . HIS A 1 93 ? 33.521 -6.376 -30.800 1.00 82.31 93 HIS A O 1
ATOM 704 N N . SER A 1 94 ? 31.743 -6.870 -29.531 1.00 81.88 94 SER A N 1
ATOM 705 C CA . SER A 1 94 ? 31.911 -8.331 -29.623 1.00 81.88 94 SER A CA 1
ATOM 706 C C . SER A 1 94 ? 31.017 -9.006 -30.671 1.00 81.88 94 SER A C 1
ATOM 708 O O . SER A 1 94 ? 31.198 -10.185 -30.947 1.00 81.88 94 SER A O 1
ATOM 710 N N . ARG A 1 95 ? 30.060 -8.281 -31.280 1.00 82.12 95 ARG A N 1
ATOM 711 C CA . ARG A 1 95 ? 29.062 -8.802 -32.246 1.00 82.12 95 ARG A CA 1
ATOM 712 C C . ARG A 1 95 ? 28.212 -9.973 -31.715 1.00 82.12 95 ARG A C 1
ATOM 714 O O . ARG A 1 95 ? 27.566 -10.671 -32.494 1.00 82.12 95 ARG A O 1
ATOM 721 N N . ASP A 1 96 ? 28.144 -10.152 -30.397 1.00 80.69 96 ASP A N 1
ATOM 722 C CA . ASP A 1 96 ? 27.386 -11.230 -29.762 1.00 80.69 96 ASP A CA 1
ATOM 723 C C . ASP A 1 96 ? 25.878 -10.957 -29.791 1.00 80.69 96 ASP A C 1
ATOM 725 O O . ASP A 1 96 ? 25.360 -10.077 -29.098 1.00 80.69 96 ASP A O 1
ATOM 729 N N . PHE A 1 97 ? 25.145 -11.762 -30.559 1.00 82.44 97 PHE A N 1
ATOM 730 C CA . PHE A 1 97 ? 23.694 -11.626 -30.734 1.00 82.44 97 PHE A CA 1
ATOM 731 C C . PHE A 1 97 ? 22.898 -11.764 -29.424 1.00 82.44 97 PHE A C 1
ATOM 733 O O . PHE A 1 97 ? 21.833 -11.164 -29.267 1.00 82.44 97 PHE A O 1
ATOM 740 N N . VAL A 1 98 ? 23.427 -12.525 -28.461 1.00 82.88 98 VAL A N 1
ATOM 741 C CA . VAL A 1 98 ? 22.809 -12.734 -27.142 1.00 82.88 98 VAL A CA 1
ATOM 742 C C . VAL A 1 98 ? 22.758 -11.420 -26.355 1.00 82.88 98 VAL A C 1
ATOM 744 O O . VAL A 1 98 ? 21.716 -11.069 -25.801 1.00 82.88 98 VAL A O 1
ATOM 747 N N . SER A 1 99 ? 23.844 -10.645 -26.372 1.00 78.88 99 SER A N 1
ATOM 748 C CA . SER A 1 99 ? 23.943 -9.355 -25.680 1.00 78.88 99 SER A CA 1
ATOM 749 C C . SER A 1 99 ? 22.968 -8.320 -26.246 1.00 78.88 99 SER A C 1
ATOM 751 O O . SER A 1 99 ? 22.372 -7.557 -25.486 1.00 78.88 99 SER A O 1
ATOM 753 N N . LEU A 1 100 ? 22.734 -8.340 -27.565 1.00 83.12 100 LEU A N 1
ATOM 754 C CA . LEU A 1 100 ? 21.740 -7.488 -28.220 1.00 83.12 100 LEU A CA 1
ATOM 755 C C . LEU A 1 100 ? 20.314 -7.840 -27.773 1.00 83.12 100 LEU A C 1
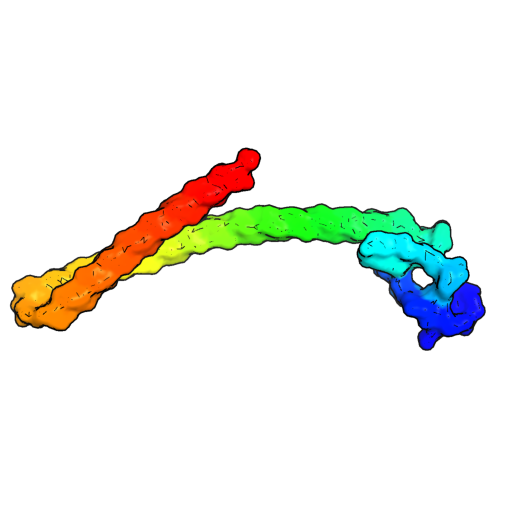ATOM 757 O O . LEU A 1 100 ? 19.550 -6.951 -27.400 1.00 83.12 100 LEU A O 1
ATOM 761 N N . ALA A 1 101 ? 19.956 -9.128 -27.780 1.00 85.25 101 ALA A N 1
ATOM 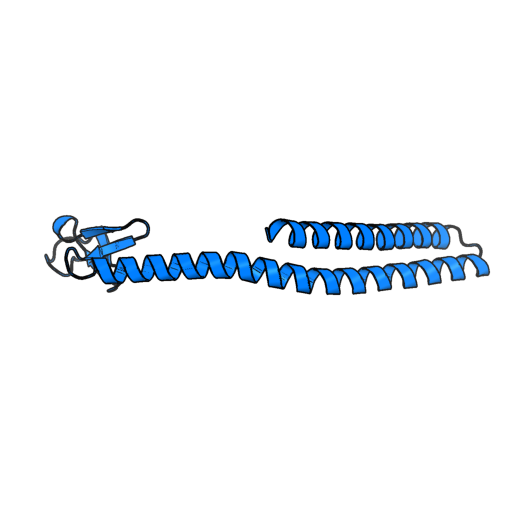762 C CA . ALA A 1 101 ? 18.615 -9.577 -27.410 1.00 85.25 101 ALA A CA 1
ATOM 763 C C . ALA A 1 101 ? 18.268 -9.208 -25.956 1.00 85.25 101 ALA A C 1
ATOM 765 O O . ALA A 1 101 ? 17.201 -8.645 -25.695 1.00 85.25 101 ALA A O 1
ATOM 766 N N . PHE A 1 102 ? 19.190 -9.452 -25.017 1.00 82.88 102 PHE A N 1
ATOM 767 C CA . PHE A 1 102 ? 19.008 -9.074 -23.613 1.00 82.88 102 PHE A CA 1
ATOM 768 C C . PHE A 1 102 ? 19.030 -7.555 -23.401 1.00 82.88 102 PHE A C 1
ATOM 770 O O . PHE A 1 102 ? 18.211 -7.040 -22.638 1.00 82.88 102 PHE A O 1
ATOM 777 N N . GLY A 1 103 ? 19.909 -6.825 -24.095 1.00 84.12 103 GLY A N 1
ATOM 778 C CA . GLY A 1 103 ? 19.982 -5.365 -24.019 1.00 84.12 103 GLY A CA 1
ATOM 779 C C . GLY A 1 103 ? 18.682 -4.689 -24.460 1.00 84.12 103 GLY A C 1
ATOM 780 O O . GLY A 1 103 ? 18.134 -3.865 -23.727 1.00 84.12 103 GLY A O 1
ATOM 781 N N . VAL A 1 104 ? 18.129 -5.093 -25.610 1.00 87.81 104 VAL A N 1
ATOM 782 C CA . VAL A 1 104 ? 16.864 -4.551 -26.138 1.00 87.81 104 VAL A CA 1
ATOM 783 C C . VAL A 1 104 ? 15.680 -4.914 -25.240 1.00 87.81 104 VAL A C 1
ATOM 785 O O . VAL A 1 104 ? 14.849 -4.050 -24.955 1.00 87.81 104 VAL A O 1
ATOM 788 N N . ALA A 1 105 ? 15.611 -6.155 -24.748 1.00 87.31 105 ALA A N 1
ATOM 789 C CA . ALA A 1 105 ? 14.543 -6.584 -23.847 1.00 87.31 105 ALA A CA 1
ATOM 790 C C . ALA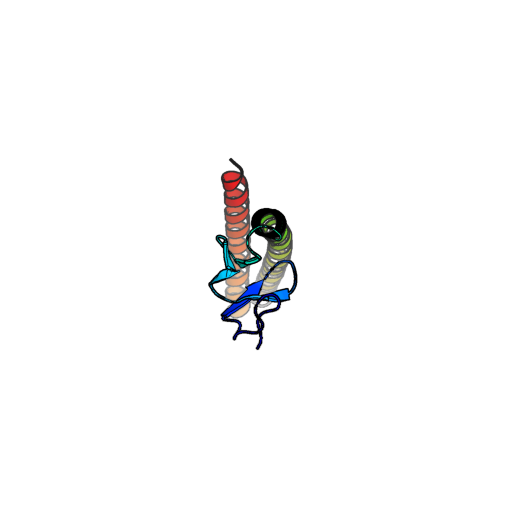 A 1 105 ? 14.539 -5.775 -22.538 1.00 87.31 105 ALA A C 1
ATOM 792 O O . ALA A 1 105 ? 13.493 -5.268 -22.132 1.00 87.31 105 ALA A O 1
ATOM 793 N N . LEU A 1 106 ? 15.705 -5.591 -21.909 1.00 86.81 106 LEU A N 1
ATOM 794 C CA . LEU A 1 106 ? 15.841 -4.805 -20.677 1.00 86.81 106 LEU A CA 1
ATOM 795 C C . LEU A 1 106 ? 15.546 -3.321 -20.907 1.00 86.81 106 LEU A C 1
ATOM 797 O O . LEU A 1 106 ? 14.892 -2.689 -20.076 1.00 86.81 106 LEU A O 1
ATOM 801 N N . PHE A 1 107 ? 15.966 -2.773 -22.048 1.00 83.81 107 PHE A N 1
ATOM 802 C CA . PHE A 1 107 ? 15.686 -1.387 -22.408 1.00 83.81 107 PHE A CA 1
ATOM 803 C C . PHE A 1 107 ? 14.183 -1.149 -22.610 1.00 83.81 107 PHE A C 1
ATOM 805 O O . PHE A 1 107 ? 13.612 -0.234 -22.014 1.00 83.81 107 PHE A O 1
ATOM 812 N N . ALA A 1 108 ? 13.509 -2.018 -23.371 1.00 86.88 108 ALA A N 1
ATOM 813 C CA . ALA A 1 108 ? 12.060 -1.967 -23.556 1.00 86.88 108 ALA A CA 1
ATOM 814 C C . ALA A 1 108 ? 11.308 -2.125 -22.222 1.00 86.88 108 ALA A C 1
ATOM 816 O O . ALA A 1 108 ? 10.337 -1.409 -21.964 1.00 86.88 108 ALA A O 1
ATOM 817 N N . PHE A 1 109 ? 11.788 -3.008 -21.342 1.00 85.12 109 PHE A N 1
ATOM 818 C CA . PHE A 1 109 ? 11.213 -3.216 -20.015 1.00 85.12 109 PHE A CA 1
ATOM 819 C C . PHE A 1 109 ? 11.371 -1.986 -19.109 1.00 85.12 109 PHE A C 1
ATOM 821 O O . PHE A 1 109 ? 10.418 -1.589 -18.435 1.00 85.12 109 PHE A O 1
ATOM 828 N N . GLY A 1 110 ? 12.535 -1.329 -19.141 1.00 84.00 110 GLY A N 1
ATOM 829 C CA . GLY A 1 110 ? 12.787 -0.073 -18.430 1.00 84.00 110 GLY A CA 1
ATOM 830 C C . GLY A 1 110 ? 11.866 1.057 -18.896 1.00 84.00 110 GLY A C 1
ATOM 831 O O . GLY A 1 110 ? 11.248 1.736 -18.074 1.00 84.00 110 GLY A O 1
ATOM 832 N N . VAL A 1 111 ? 11.688 1.208 -20.213 1.00 85.50 111 VAL A N 1
ATOM 833 C CA . VAL A 1 111 ? 10.752 2.182 -20.799 1.00 85.50 111 VAL A CA 1
ATOM 834 C C . VAL A 1 111 ? 9.310 1.882 -20.376 1.00 85.50 111 VAL A C 1
ATOM 836 O O . VAL A 1 111 ? 8.604 2.778 -19.905 1.00 85.50 111 VAL A O 1
ATOM 839 N N . PHE A 1 112 ? 8.875 0.622 -20.462 1.00 86.25 112 PHE A N 1
ATOM 840 C CA . PHE A 1 112 ? 7.544 0.199 -20.018 1.00 86.25 112 PHE A CA 1
ATOM 841 C C . PHE A 1 112 ? 7.290 0.530 -18.538 1.00 86.25 112 PHE A C 1
ATOM 843 O O . PHE A 1 112 ? 6.219 1.031 -18.181 1.00 86.25 112 PHE A O 1
ATOM 850 N N . TYR A 1 113 ? 8.290 0.326 -17.679 1.00 82.00 113 TYR A N 1
ATOM 851 C CA . TYR A 1 113 ? 8.220 0.665 -16.258 1.00 82.00 113 TYR A CA 1
ATOM 852 C C . TYR A 1 113 ? 8.032 2.171 -16.009 1.00 82.00 113 TYR A C 1
ATOM 854 O O . TYR A 1 113 ? 7.249 2.554 -15.135 1.00 82.00 113 TYR A O 1
ATOM 862 N N . ILE A 1 114 ? 8.679 3.033 -16.800 1.00 80.75 114 ILE A N 1
ATOM 863 C CA . ILE A 1 114 ? 8.501 4.494 -16.731 1.00 80.75 114 ILE A CA 1
ATOM 864 C C . ILE A 1 114 ? 7.091 4.896 -17.174 1.00 80.75 114 ILE A C 1
ATOM 866 O O . ILE A 1 114 ? 6.440 5.710 -16.519 1.00 80.75 114 ILE A O 1
ATOM 870 N N . PHE A 1 115 ? 6.570 4.315 -18.255 1.00 82.38 115 PHE A N 1
ATOM 871 C CA . PHE A 1 115 ? 5.201 4.604 -18.690 1.00 82.38 115 PHE A CA 1
ATOM 872 C C . PHE A 1 115 ? 4.163 4.158 -17.657 1.00 82.38 115 PHE A C 1
ATOM 874 O O . PHE A 1 115 ? 3.224 4.900 -17.351 1.00 82.38 115 PHE A O 1
ATOM 881 N N . ARG A 1 116 ? 4.351 2.977 -17.059 1.00 80.19 116 ARG A N 1
ATOM 882 C CA . ARG A 1 116 ? 3.470 2.474 -16.002 1.00 80.19 116 ARG A CA 1
ATOM 883 C C . ARG A 1 116 ? 3.531 3.339 -14.742 1.00 80.19 116 ARG A C 1
ATOM 885 O O . ARG A 1 116 ? 2.483 3.611 -14.156 1.00 80.19 116 ARG A O 1
ATOM 892 N N . SER A 1 117 ? 4.716 3.798 -14.338 1.00 74.19 117 SER A N 1
ATOM 893 C CA . SER A 1 117 ? 4.872 4.653 -13.154 1.00 74.19 117 SER A CA 1
ATOM 894 C C . SER A 1 117 ? 4.205 6.018 -13.340 1.00 74.19 117 SER A C 1
ATOM 896 O O . SER A 1 117 ? 3.514 6.487 -12.433 1.00 74.19 117 SER A O 1
ATOM 898 N N . ARG A 1 118 ? 4.299 6.607 -14.542 1.00 75.44 118 ARG A N 1
ATOM 899 C CA . ARG A 1 118 ? 3.583 7.844 -14.897 1.00 75.44 118 ARG A CA 1
ATOM 900 C C . ARG A 1 118 ? 2.066 7.656 -14.891 1.00 75.44 118 ARG A C 1
ATOM 902 O O . ARG A 1 118 ? 1.358 8.510 -14.365 1.00 75.44 118 ARG A O 1
ATOM 909 N N . LYS A 1 119 ? 1.563 6.532 -15.418 1.00 74.81 119 LYS A N 1
ATOM 910 C CA . LYS A 1 119 ? 0.122 6.229 -15.437 1.00 74.81 119 LYS A CA 1
ATOM 911 C C . LYS A 1 119 ? -0.455 6.053 -14.027 1.00 74.81 119 LYS A C 1
ATOM 913 O O . LYS A 1 119 ? -1.535 6.566 -13.757 1.00 74.81 119 LYS A O 1
ATOM 918 N N . LEU A 1 120 ? 0.265 5.381 -13.120 1.00 68.00 120 LEU A N 1
ATOM 919 C CA . LEU A 1 120 ? -0.145 5.278 -11.713 1.00 68.00 120 LEU A CA 1
ATOM 920 C C . LEU A 1 120 ? -0.148 6.647 -11.019 1.00 68.00 120 LEU A C 1
ATOM 922 O O . LEU A 1 120 ? -1.100 6.959 -10.310 1.00 68.00 120 LEU A O 1
ATOM 926 N N . GLY A 1 121 ? 0.882 7.471 -11.247 1.00 65.94 121 GLY A N 1
ATOM 927 C CA . GLY A 1 121 ? 0.953 8.830 -10.702 1.00 65.94 121 GLY A CA 1
ATOM 928 C C . GLY A 1 121 ? -0.241 9.698 -11.113 1.00 65.94 121 GLY A C 1
ATOM 929 O O . GLY A 1 121 ? -0.864 10.317 -10.255 1.00 65.94 121 GLY A O 1
ATOM 930 N N . ALA A 1 122 ? -0.619 9.653 -12.394 1.00 64.94 122 ALA A N 1
ATOM 931 C CA . ALA A 1 122 ? -1.770 10.390 -12.915 1.00 64.94 122 ALA A CA 1
ATOM 932 C C . ALA A 1 122 ? -3.103 9.945 -12.282 1.00 64.94 122 ALA A C 1
ATOM 934 O O . ALA A 1 122 ? -3.947 10.784 -11.976 1.00 64.94 122 ALA A O 1
ATOM 935 N N . GLN A 1 123 ? -3.286 8.643 -12.024 1.00 61.88 123 GLN A N 1
ATOM 936 C CA . GLN A 1 123 ? -4.508 8.148 -11.375 1.00 61.88 123 GLN A CA 1
ATOM 937 C C . GLN A 1 123 ? -4.634 8.576 -9.908 1.00 61.88 123 GLN A C 1
ATOM 939 O O . GLN A 1 123 ? -5.739 8.805 -9.415 1.00 61.88 123 GLN A O 1
ATOM 944 N N . ILE A 1 124 ? -3.505 8.721 -9.212 1.00 61.06 124 ILE A N 1
ATOM 945 C CA . ILE A 1 124 ? -3.475 9.217 -7.832 1.00 61.06 124 ILE A CA 1
ATOM 946 C C . ILE A 1 124 ? -3.820 10.714 -7.775 1.00 61.06 124 ILE A C 1
ATOM 948 O O . ILE A 1 124 ? -4.448 11.152 -6.812 1.00 61.06 124 ILE A O 1
ATOM 952 N N . GLU A 1 125 ? -3.447 11.502 -8.788 1.00 59.38 125 GLU A N 1
ATOM 953 C CA . GLU A 1 125 ? -3.869 12.906 -8.901 1.00 59.38 125 GLU A CA 1
ATOM 954 C C . GLU A 1 125 ? -5.358 13.054 -9.228 1.00 59.38 125 GLU A C 1
ATOM 956 O O . GLU A 1 125 ? -6.014 13.912 -8.642 1.00 59.38 125 GLU A O 1
ATOM 961 N N . SER A 1 126 ? -5.919 12.199 -10.088 1.00 55.78 126 SER A N 1
ATOM 962 C CA . SER A 1 126 ? -7.350 12.248 -10.421 1.00 55.78 126 SER A CA 1
ATOM 963 C C . SER A 1 126 ? -8.269 11.771 -9.292 1.00 55.78 126 SER A C 1
ATOM 965 O O . SER A 1 126 ? -9.395 12.236 -9.199 1.00 55.78 126 SER A O 1
ATOM 967 N N . ALA A 1 127 ? -7.803 10.884 -8.405 1.00 54.03 127 ALA A N 1
ATOM 968 C CA . ALA A 1 127 ? -8.574 10.401 -7.249 1.00 54.03 127 ALA A CA 1
ATOM 969 C C . ALA A 1 127 ? -8.631 11.404 -6.075 1.00 54.03 127 ALA A C 1
ATOM 971 O O . ALA A 1 127 ? -9.086 11.071 -4.982 1.00 54.03 127 ALA A O 1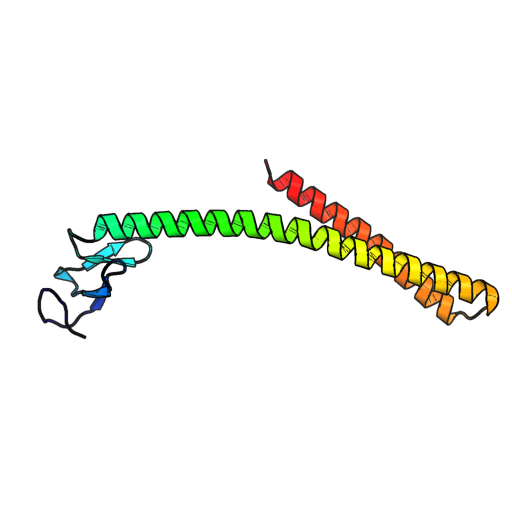
ATOM 972 N N . LYS A 1 128 ? -8.090 12.610 -6.271 1.00 51.84 128 LYS A N 1
ATOM 973 C CA . LYS A 1 128 ? -8.002 13.675 -5.267 1.00 51.84 128 LYS A CA 1
ATOM 974 C C . LYS A 1 128 ? -9.123 14.718 -5.387 1.00 51.84 128 LYS A C 1
ATOM 976 O O . LYS A 1 128 ? -9.105 15.661 -4.596 1.00 51.84 128 LYS A O 1
ATOM 981 N N . PHE A 1 129 ? -10.027 14.552 -6.353 1.00 42.84 129 PHE A N 1
ATOM 982 C CA . PHE A 1 129 ? -11.188 15.406 -6.608 1.00 42.84 129 PHE A CA 1
ATOM 983 C C . PHE A 1 129 ? -12.480 14.678 -6.256 1.00 42.84 129 PHE A C 1
ATOM 985 O O . PHE A 1 129 ? -12.600 13.492 -6.640 1.00 42.84 129 PHE A O 1
#

Solvent-accessible surface area (backbone atoms only — not comparable to full-atom values): 6862 Å² total; per-residue (Å²): 106,53,11,76,87,77,66,45,70,33,79,47,52,19,71,71,76,69,44,34,27,27,82,89,44,47,36,85,50,102,89,46,37,23,39,57,96,73,29,49,66,63,38,49,53,51,49,52,54,49,52,52,49,50,54,48,48,58,57,48,50,53,54,51,50,53,58,54,46,50,54,55,51,49,55,53,24,52,50,31,38,54,54,14,49,51,30,43,53,48,21,73,76,69,69,42,66,66,39,39,56,54,11,51,52,35,32,54,50,17,52,51,48,51,54,52,50,53,53,53,52,52,53,60,61,61,71,72,112